Protein AF-A0A4U1CBQ4-F1 (afdb_monomer_lite)

Radius of gyration: 18.37 Å; chains: 1; bounding box: 53×55×34 Å

Structure (mmCIF, N/CA/C/O backbone):
data_AF-A0A4U1CBQ4-F1
#
_entry.id   AF-A0A4U1CBQ4-F1
#
loop_
_atom_site.group_PDB
_atom_site.id
_atom_site.type_symbol
_atom_site.label_atom_id
_atom_site.label_alt_id
_atom_site.label_comp_id
_atom_site.label_asym_id
_atom_site.label_entity_id
_atom_site.label_seq_id
_atom_site.pdbx_PDB_ins_code
_atom_site.Cartn_x
_atom_site.Cartn_y
_atom_site.Cartn_z
_atom_site.occupancy
_atom_site.B_iso_or_equiv
_atom_site.auth_seq_id
_atom_site.auth_comp_id
_atom_site.auth_asym_id
_atom_site.auth_atom_id
_atom_site.pdbx_PDB_model_num
ATOM 1 N N . MET A 1 1 ? 31.341 -16.862 -0.222 1.00 38.19 1 MET A N 1
ATOM 2 C CA . MET A 1 1 ? 31.394 -15.383 -0.213 1.00 38.19 1 MET A CA 1
ATOM 3 C C . MET A 1 1 ? 29.997 -14.863 -0.525 1.00 38.19 1 MET A C 1
ATOM 5 O O . MET A 1 1 ? 29.565 -14.988 -1.662 1.00 38.19 1 MET A O 1
ATOM 9 N N . LYS A 1 2 ? 29.247 -14.399 0.481 1.00 34.41 2 LYS A N 1
ATOM 10 C CA . LYS A 1 2 ? 27.898 -13.846 0.282 1.00 34.41 2 LYS A CA 1
ATOM 11 C C . LYS A 1 2 ? 28.065 -12.373 -0.096 1.00 34.41 2 LYS A C 1
ATOM 13 O O . LYS A 1 2 ? 28.532 -11.593 0.727 1.00 34.41 2 LYS A O 1
ATOM 18 N N . LYS A 1 3 ? 27.796 -12.021 -1.354 1.00 36.25 3 LYS A N 1
ATOM 19 C CA . LYS A 1 3 ? 27.815 -10.625 -1.807 1.00 36.25 3 LYS A CA 1
ATOM 20 C C . LYS A 1 3 ? 26.538 -9.962 -1.297 1.00 36.25 3 LYS A C 1
ATOM 22 O O . LYS A 1 3 ? 25.451 -10.368 -1.690 1.00 36.25 3 LYS A O 1
ATOM 27 N N . VAL A 1 4 ? 26.679 -9.002 -0.392 1.00 37.41 4 VAL A N 1
ATOM 28 C CA . VAL A 1 4 ? 25.572 -8.161 0.072 1.00 37.41 4 VAL A CA 1
ATOM 29 C C . VAL A 1 4 ? 25.339 -7.111 -1.013 1.00 37.41 4 VAL A C 1
ATOM 31 O O . VAL A 1 4 ? 26.203 -6.271 -1.247 1.00 37.41 4 VAL A O 1
ATOM 34 N N . PHE A 1 5 ? 24.219 -7.211 -1.727 1.00 42.62 5 PHE A N 1
ATOM 35 C CA . PHE A 1 5 ? 23.746 -6.156 -2.620 1.00 42.62 5 PHE A CA 1
ATOM 36 C C . PHE A 1 5 ? 22.857 -5.226 -1.799 1.00 42.62 5 PHE A C 1
ATOM 38 O O . PHE A 1 5 ? 21.754 -5.595 -1.411 1.00 42.62 5 PHE A O 1
ATOM 45 N N . THR A 1 6 ? 23.358 -4.033 -1.500 1.00 34.56 6 THR A N 1
ATOM 46 C CA . THR A 1 6 ? 22.566 -2.977 -0.870 1.00 34.56 6 THR A CA 1
ATOM 47 C C . THR A 1 6 ? 21.599 -2.420 -1.913 1.00 34.56 6 THR A C 1
ATOM 49 O O . THR A 1 6 ? 22.022 -1.743 -2.850 1.00 34.56 6 THR A O 1
ATOM 52 N N . ILE A 1 7 ? 20.309 -2.735 -1.784 1.00 43.34 7 ILE A N 1
ATOM 53 C CA . ILE A 1 7 ? 19.245 -2.146 -2.603 1.00 43.34 7 ILE A CA 1
ATOM 54 C C . ILE A 1 7 ? 19.042 -0.708 -2.114 1.00 43.34 7 ILE A C 1
ATOM 56 O O . ILE A 1 7 ? 18.590 -0.485 -0.994 1.00 43.34 7 ILE A O 1
ATOM 60 N N . ILE A 1 8 ? 19.404 0.276 -2.937 1.00 42.12 8 ILE A N 1
ATOM 61 C CA . ILE A 1 8 ? 19.107 1.687 -2.667 1.00 42.12 8 ILE A CA 1
ATOM 62 C C . ILE A 1 8 ? 17.670 1.941 -3.130 1.00 42.12 8 ILE A C 1
ATOM 64 O O . ILE A 1 8 ? 17.425 2.245 -4.296 1.00 42.12 8 ILE A O 1
ATOM 68 N N . ILE A 1 9 ? 16.714 1.788 -2.215 1.00 44.53 9 ILE A N 1
ATOM 69 C CA . ILE A 1 9 ? 15.348 2.288 -2.394 1.00 44.53 9 ILE A CA 1
ATOM 70 C C . ILE A 1 9 ? 15.431 3.807 -2.206 1.00 44.53 9 ILE A C 1
ATOM 72 O O . ILE A 1 9 ? 15.622 4.283 -1.089 1.00 44.53 9 ILE A O 1
ATOM 76 N N . SER A 1 10 ? 15.355 4.583 -3.293 1.00 43.34 10 SER A N 1
ATOM 77 C CA . SER A 1 10 ? 15.201 6.043 -3.190 1.00 43.34 10 SER A CA 1
ATOM 78 C C . SER A 1 10 ? 13.786 6.362 -2.716 1.00 43.34 10 SER A C 1
ATOM 80 O O . SER A 1 10 ? 12.890 6.625 -3.513 1.00 43.34 10 SER A O 1
ATOM 82 N N . LEU A 1 11 ? 13.591 6.290 -1.402 1.00 41.41 11 LEU A N 1
ATOM 83 C CA . LEU A 1 11 ? 12.386 6.729 -0.717 1.00 41.41 11 LEU A CA 1
ATOM 84 C C . LEU A 1 11 ? 12.501 8.246 -0.509 1.00 41.41 11 LEU A C 1
ATOM 86 O O . LEU A 1 11 ? 13.268 8.706 0.337 1.00 41.41 11 LEU A O 1
ATOM 90 N N . PHE A 1 12 ? 11.784 9.041 -1.306 1.00 44.88 12 PHE A N 1
ATOM 91 C CA . PHE A 1 12 ? 11.676 10.485 -1.076 1.00 44.88 12 PHE A CA 1
ATOM 92 C C . PHE A 1 12 ? 10.794 10.732 0.159 1.00 44.88 12 PHE A C 1
ATOM 94 O O . PHE A 1 12 ? 9.592 10.952 0.051 1.00 44.88 12 PHE A O 1
ATOM 101 N N . LEU A 1 13 ? 11.398 10.681 1.348 1.00 36.62 13 LEU A N 1
ATOM 102 C CA . LEU A 1 13 ? 10.782 11.146 2.590 1.00 36.62 13 LEU A CA 1
ATOM 103 C C . LEU A 1 13 ? 10.786 12.679 2.588 1.00 36.62 13 LEU A C 1
ATOM 105 O O . LEU A 1 13 ? 11.776 13.313 2.955 1.00 36.62 13 LEU A O 1
ATOM 109 N N . LEU A 1 14 ? 9.687 13.289 2.149 1.00 48.66 14 LEU A N 1
ATOM 110 C CA . LEU A 1 14 ? 9.468 14.716 2.363 1.00 48.66 14 LEU A CA 1
ATOM 111 C C . LEU A 1 14 ? 9.043 14.922 3.822 1.00 48.66 14 LEU A C 1
ATOM 113 O O . LEU A 1 14 ? 7.897 14.686 4.194 1.00 48.66 14 LEU A O 1
ATOM 117 N N . ILE A 1 15 ? 9.990 15.356 4.657 1.00 47.25 15 ILE A N 1
ATOM 118 C CA . 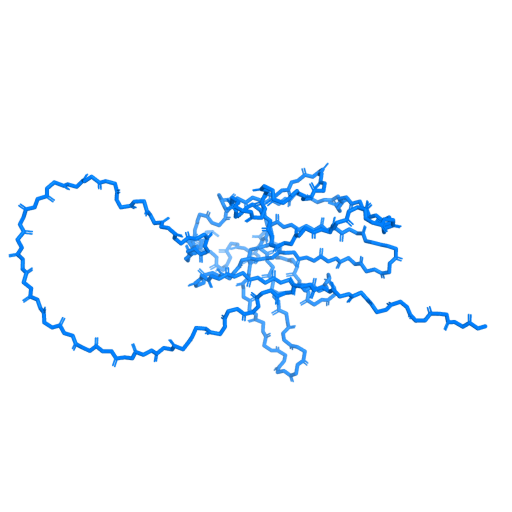ILE A 1 15 ? 9.705 15.897 5.988 1.00 47.25 15 ILE A CA 1
ATOM 119 C C . ILE A 1 15 ? 8.972 17.222 5.771 1.00 47.25 15 ILE A C 1
ATOM 121 O O . ILE A 1 15 ? 9.592 18.238 5.458 1.00 47.25 15 ILE A O 1
ATOM 125 N N . SER A 1 16 ? 7.648 17.215 5.909 1.00 41.62 16 SER A N 1
ATOM 126 C CA . SER A 1 16 ? 6.877 18.453 5.917 1.00 41.62 16 SER A CA 1
ATOM 127 C C . SER A 1 16 ? 6.962 19.064 7.315 1.00 41.62 16 SER A C 1
ATOM 129 O O . SER A 1 16 ? 6.312 18.604 8.254 1.00 41.62 16 SER A O 1
ATOM 131 N N . CYS A 1 17 ? 7.796 20.093 7.470 1.00 34.00 17 CYS A N 1
ATOM 132 C CA . CYS A 1 17 ? 7.741 20.973 8.633 1.00 34.00 17 CYS A CA 1
ATOM 133 C C . CYS A 1 17 ? 6.398 21.719 8.630 1.00 34.00 17 CYS A C 1
ATOM 135 O O . CYS A 1 17 ? 6.032 22.369 7.652 1.00 34.00 17 CYS A O 1
ATOM 137 N N . SER A 1 18 ? 5.661 21.604 9.733 1.00 36.97 18 SER A N 1
ATOM 138 C CA . SER A 1 18 ? 4.429 22.345 9.995 1.00 36.97 18 SER A CA 1
ATOM 139 C C . SER A 1 18 ? 4.773 23.742 10.517 1.00 36.97 18 SER A C 1
ATOM 141 O O . SER A 1 18 ? 4.904 23.926 11.728 1.00 36.97 18 SER A O 1
ATOM 143 N N . ASP A 1 19 ? 4.876 24.732 9.630 1.00 40.06 19 ASP A N 1
ATOM 144 C CA . ASP A 1 19 ? 4.921 26.140 10.032 1.00 40.06 19 ASP A CA 1
ATOM 145 C C . ASP A 1 19 ? 3.501 26.689 10.220 1.00 40.06 19 ASP A C 1
ATOM 147 O O . ASP A 1 19 ? 2.705 26.821 9.291 1.00 40.06 19 ASP A O 1
ATOM 151 N N . ASN A 1 20 ? 3.187 27.010 11.474 1.00 44.75 20 ASN A N 1
ATOM 152 C CA . ASN A 1 20 ? 1.942 27.635 11.891 1.00 44.75 20 ASN A CA 1
ATOM 153 C C . ASN A 1 20 ? 2.045 29.153 11.663 1.00 44.75 20 ASN A C 1
ATOM 155 O O . ASN A 1 20 ? 2.721 29.850 12.420 1.00 44.75 20 ASN A O 1
ATOM 159 N N . SER A 1 21 ? 1.374 29.675 10.636 1.00 35.84 21 SER A N 1
ATOM 160 C CA . SER A 1 21 ? 1.277 31.115 10.378 1.00 35.84 21 SER A CA 1
ATOM 161 C C . SER A 1 21 ? -0.181 31.521 10.192 1.00 35.84 21 SER A C 1
ATOM 163 O O . SER A 1 21 ? -0.840 31.171 9.216 1.00 35.84 21 SER A O 1
ATOM 165 N N . LYS A 1 22 ? -0.694 32.275 11.170 1.00 40.44 22 LYS A N 1
ATOM 166 C CA . LYS A 1 22 ? -1.959 33.006 11.074 1.00 40.44 22 LYS A CA 1
ATOM 167 C C . LYS A 1 22 ? -1.775 34.168 10.102 1.00 40.44 22 LYS A C 1
ATOM 169 O O . LYS A 1 22 ? -0.906 34.999 10.347 1.00 40.44 22 LYS A O 1
ATOM 174 N N . THR A 1 23 ? -2.637 34.326 9.097 1.00 31.61 23 THR A N 1
ATOM 175 C CA . THR A 1 23 ? -2.891 35.642 8.480 1.00 31.61 23 THR A CA 1
ATOM 176 C C . THR A 1 23 ? -4.310 35.716 7.894 1.00 31.61 23 THR A C 1
ATOM 178 O O . THR A 1 23 ? -4.666 34.979 6.986 1.00 31.61 23 THR A O 1
ATOM 181 N N . THR A 1 24 ? -5.081 36.616 8.508 1.00 35.53 24 THR A N 1
ATOM 182 C CA . THR A 1 24 ? -6.263 37.406 8.099 1.00 35.53 24 THR A CA 1
ATOM 183 C C . THR A 1 24 ? -6.947 37.217 6.737 1.00 35.53 24 THR A C 1
ATOM 185 O O . THR A 1 24 ? -6.327 37.327 5.683 1.00 35.53 24 THR A O 1
ATOM 188 N N . ASP A 1 25 ? -8.282 37.153 6.821 1.00 40.84 25 ASP A N 1
ATOM 189 C CA . ASP A 1 25 ? -9.282 37.268 5.755 1.00 40.84 25 ASP A CA 1
ATOM 190 C C . ASP A 1 25 ? -9.162 38.533 4.887 1.00 40.84 25 ASP A C 1
ATOM 192 O O . ASP A 1 25 ? -9.076 39.656 5.392 1.00 40.84 25 ASP A O 1
ATOM 196 N N . LYS A 1 26 ? -9.332 38.352 3.571 1.00 36.47 26 LYS A N 1
ATOM 197 C CA . LYS A 1 26 ? -9.985 39.322 2.679 1.00 36.47 26 LYS A CA 1
ATOM 198 C C . LYS A 1 26 ? -10.696 38.580 1.543 1.00 36.47 26 LYS A C 1
ATOM 200 O O . LYS A 1 26 ? -10.056 37.983 0.685 1.00 36.47 26 LYS A O 1
ATOM 205 N N . MET A 1 27 ? -12.028 38.645 1.549 1.00 40.75 27 MET A N 1
ATOM 206 C CA . MET A 1 27 ? -12.887 38.242 0.434 1.00 40.75 27 MET A CA 1
ATOM 207 C C . MET A 1 27 ? -12.744 39.218 -0.739 1.00 40.75 27 MET A C 1
ATOM 209 O O . MET A 1 27 ? -13.015 40.408 -0.579 1.00 40.75 27 MET A O 1
ATOM 213 N N . THR A 1 28 ? -12.447 38.689 -1.924 1.00 37.84 28 THR A N 1
ATOM 214 C CA . THR A 1 28 ? -12.854 39.251 -3.220 1.00 37.84 28 THR A CA 1
ATOM 215 C C . THR A 1 28 ? -13.166 38.107 -4.181 1.00 37.84 28 THR A C 1
ATOM 217 O O . THR A 1 28 ? -12.571 37.037 -4.119 1.00 37.84 28 THR A O 1
ATOM 220 N N . ASN A 1 29 ? -14.180 38.340 -5.000 1.00 49.53 29 ASN A N 1
ATOM 221 C CA . ASN A 1 29 ? -15.070 37.376 -5.626 1.00 49.53 29 ASN A CA 1
ATOM 222 C C . ASN A 1 29 ? -14.710 37.187 -7.105 1.00 49.53 29 ASN A C 1
ATOM 224 O O . ASN A 1 29 ? -14.996 38.106 -7.862 1.00 49.53 29 ASN A O 1
ATOM 228 N N . GLU A 1 30 ? -14.143 36.041 -7.516 1.00 43.75 30 GLU A N 1
ATOM 229 C CA . GLU A 1 30 ? -13.986 35.658 -8.935 1.00 43.75 30 GLU A CA 1
ATOM 230 C C . GLU A 1 30 ? -14.052 34.118 -9.128 1.00 43.75 30 GLU A C 1
ATOM 232 O O . GLU A 1 30 ? -13.230 33.387 -8.594 1.00 43.75 30 GLU A O 1
ATOM 237 N N . ASN A 1 31 ? -15.070 33.662 -9.879 1.00 41.31 31 ASN A N 1
ATOM 238 C CA . ASN A 1 31 ? -15.258 32.398 -10.631 1.00 41.31 31 ASN A CA 1
ATOM 239 C C . ASN A 1 31 ? -14.684 31.055 -10.078 1.00 41.31 31 ASN A C 1
ATOM 241 O O . ASN A 1 31 ? -13.465 30.890 -10.041 1.00 41.31 31 ASN A O 1
ATOM 245 N N . PRO A 1 32 ? -15.507 30.014 -9.794 1.00 50.53 32 PRO A N 1
ATOM 246 C CA . PRO A 1 32 ? -15.022 28.696 -9.374 1.00 50.53 32 PRO A CA 1
ATOM 247 C C . PRO A 1 32 ? -14.490 27.912 -10.582 1.00 50.53 32 PRO A C 1
ATOM 249 O O . PRO A 1 32 ? -15.149 27.025 -11.120 1.00 50.53 32 PRO A O 1
ATOM 252 N N . LYS A 1 33 ? -13.298 28.279 -11.049 1.00 42.47 33 LYS A N 1
ATOM 253 C CA . LYS A 1 33 ? -12.547 27.527 -12.049 1.00 42.47 33 LYS A CA 1
ATOM 254 C C . LYS A 1 33 ? -11.600 26.594 -11.306 1.00 42.47 33 LYS A C 1
ATOM 256 O O . LYS A 1 33 ? -10.564 27.043 -10.832 1.00 42.47 33 LYS A O 1
ATOM 261 N N . ASP A 1 34 ? -12.023 25.339 -11.181 1.00 46.09 34 ASP A N 1
ATOM 262 C CA . ASP A 1 34 ? -11.205 24.149 -10.943 1.00 46.09 34 ASP A CA 1
ATOM 263 C C . ASP A 1 34 ? -9.886 24.412 -10.210 1.00 46.09 34 ASP A C 1
ATOM 265 O O . ASP A 1 34 ? -8.828 24.581 -10.824 1.00 46.09 34 ASP A O 1
ATOM 269 N N . THR A 1 35 ? -9.933 24.399 -8.878 1.00 44.31 35 THR A N 1
ATOM 270 C CA . THR A 1 35 ? -8.728 24.221 -8.069 1.00 44.31 35 THR A CA 1
ATOM 271 C C . THR A 1 35 ? -8.204 22.815 -8.351 1.00 44.31 35 THR A C 1
ATOM 273 O O . THR A 1 35 ? -8.550 21.860 -7.658 1.00 44.31 35 THR A O 1
ATOM 276 N N . ILE A 1 36 ? -7.413 22.661 -9.415 1.00 52.88 36 ILE A N 1
ATOM 277 C CA . ILE A 1 36 ? -6.618 21.460 -9.647 1.00 52.88 36 ILE A CA 1
ATOM 278 C C . ILE A 1 36 ? -5.663 21.385 -8.462 1.00 52.88 36 ILE A C 1
ATOM 280 O O . ILE A 1 36 ? -4.676 22.115 -8.392 1.00 52.88 36 ILE A O 1
ATOM 284 N N . SER A 1 37 ? -6.010 20.547 -7.489 1.00 55.91 37 SER A N 1
ATOM 285 C CA . SER A 1 37 ? -5.111 20.185 -6.407 1.00 55.91 37 SER A CA 1
ATOM 286 C C . SER A 1 37 ? -3.842 19.615 -7.037 1.00 55.91 37 SER A C 1
ATOM 288 O O . SER A 1 37 ? -3.865 18.528 -7.608 1.00 55.91 37 SER A O 1
ATOM 290 N N . SER A 1 38 ? -2.740 20.361 -6.957 1.00 77.50 38 SER A N 1
ATOM 291 C CA . SER A 1 38 ? -1.399 19.904 -7.341 1.00 77.50 38 SER A CA 1
ATOM 292 C C . SER A 1 38 ? -0.829 18.877 -6.360 1.00 77.50 38 SER A C 1
ATOM 294 O O . SER A 1 38 ? 0.299 18.422 -6.536 1.00 77.50 38 SER A O 1
ATOM 296 N N . ASP A 1 39 ? -1.566 18.566 -5.294 1.00 88.56 39 ASP A N 1
ATOM 297 C CA . ASP A 1 39 ? -1.197 17.532 -4.346 1.00 88.56 39 ASP A CA 1
ATOM 298 C C . ASP A 1 39 ? -1.475 16.154 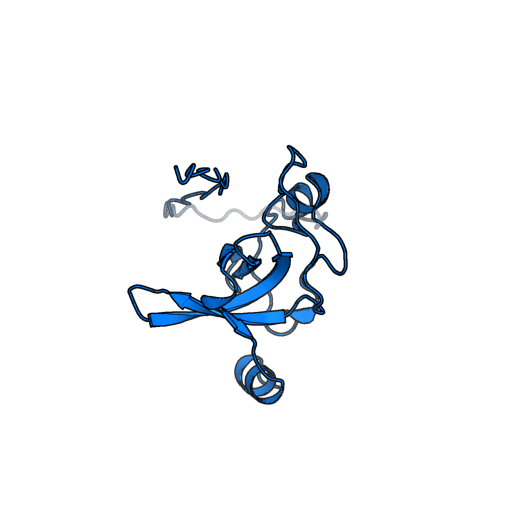-4.952 1.00 88.56 39 ASP A C 1
ATOM 300 O O . ASP A 1 39 ? -2.618 15.799 -5.246 1.00 88.56 39 ASP A O 1
ATOM 304 N N . LEU A 1 40 ? -0.401 15.392 -5.147 1.00 92.44 40 LEU A N 1
ATOM 305 C CA . LEU A 1 40 ? -0.430 14.014 -5.628 1.00 92.44 40 LEU A CA 1
ATOM 306 C C . LEU A 1 40 ? -0.960 13.049 -4.555 1.00 92.44 40 LEU A C 1
ATOM 308 O O . LEU A 1 40 ? -1.484 11.974 -4.866 1.00 92.44 40 LEU A O 1
ATOM 312 N N . TRP A 1 41 ? -0.838 13.439 -3.284 1.00 96.38 41 TRP A N 1
ATOM 313 C CA . TRP A 1 41 ? -1.093 12.593 -2.130 1.00 96.38 41 TRP A CA 1
ATOM 314 C C . TRP A 1 41 ? -2.119 13.199 -1.155 1.00 96.38 41 TRP A C 1
ATOM 316 O O . TRP A 1 41 ? -1.869 13.178 0.053 1.00 96.38 41 TRP A O 1
ATOM 326 N N . PRO A 1 42 ? -3.301 13.654 -1.626 1.00 96.38 42 PRO A N 1
ATOM 327 C CA . PRO A 1 42 ? -4.311 14.240 -0.752 1.00 96.38 42 PRO A CA 1
ATOM 328 C C . PRO A 1 42 ? -4.853 13.214 0.248 1.00 96.38 42 PRO A C 1
ATOM 330 O O . PRO A 1 42 ? -4.683 11.998 0.082 1.00 96.38 42 PRO A O 1
ATOM 333 N N . SER A 1 43 ? -5.559 13.698 1.267 1.00 97.19 43 SER A N 1
ATOM 334 C CA . SER A 1 43 ? -6.312 12.826 2.164 1.00 97.19 43 SER A CA 1
ATOM 335 C C . SER A 1 43 ? -7.354 12.001 1.405 1.00 97.19 43 SER A C 1
ATOM 337 O O . SER A 1 43 ? -7.888 12.396 0.365 1.00 97.19 43 SER A O 1
ATOM 339 N N . ILE A 1 44 ? -7.630 10.809 1.923 1.00 97.62 44 ILE A N 1
ATOM 340 C CA . ILE A 1 44 ? -8.586 9.869 1.355 1.00 97.62 44 ILE A CA 1
ATOM 341 C C . ILE A 1 44 ? -9.875 9.964 2.157 1.00 97.62 44 ILE A C 1
ATOM 343 O O . ILE A 1 44 ? -9.904 9.733 3.365 1.00 97.62 44 ILE A O 1
ATOM 347 N N . ASN A 1 45 ? -10.988 10.218 1.469 1.00 96.62 45 ASN A N 1
ATOM 348 C CA . ASN A 1 45 ? -12.295 9.986 2.066 1.00 96.62 45 ASN A CA 1
ATOM 349 C C . ASN A 1 45 ? -12.436 8.489 2.359 1.00 96.62 45 ASN A C 1
ATOM 351 O O . ASN A 1 45 ? -12.650 7.690 1.447 1.00 96.62 45 ASN A O 1
ATOM 355 N N . LEU A 1 46 ? -12.371 8.114 3.637 1.00 96.38 46 LEU A N 1
ATOM 356 C CA . LEU A 1 46 ? -12.427 6.719 4.065 1.00 96.38 46 LEU A CA 1
ATOM 357 C C . LEU A 1 46 ? -13.683 5.983 3.565 1.00 96.38 46 LEU A C 1
ATOM 359 O O . LEU A 1 46 ? -13.640 4.775 3.386 1.00 96.38 46 LEU A O 1
ATOM 363 N N . LYS A 1 47 ? -14.800 6.663 3.277 1.00 96.25 47 LYS A N 1
ATOM 364 C CA . LYS A 1 47 ? -15.999 6.013 2.704 1.00 96.25 47 LYS A CA 1
ATOM 365 C C . LYS A 1 47 ? -15.889 5.708 1.208 1.00 96.25 47 LYS A C 1
ATOM 367 O O . LYS A 1 47 ? -16.657 4.881 0.715 1.00 96.25 47 LYS A O 1
ATOM 372 N N . ALA A 1 48 ? -14.952 6.354 0.523 1.00 96.81 48 ALA A N 1
ATOM 373 C CA . ALA A 1 48 ? -14.643 6.207 -0.897 1.00 96.81 48 ALA A CA 1
ATOM 374 C C . ALA A 1 48 ? -13.233 5.619 -1.122 1.00 96.81 48 ALA A C 1
ATOM 376 O O . ALA A 1 48 ? -12.681 5.730 -2.208 1.00 96.81 48 ALA A O 1
ATOM 377 N N . TRP A 1 49 ? -12.644 4.962 -0.113 1.00 97.62 49 TRP A N 1
ATOM 378 C CA . TRP A 1 49 ? -11.289 4.389 -0.187 1.00 97.62 49 TRP A CA 1
ATOM 379 C C . TRP A 1 49 ? -11.085 3.449 -1.389 1.00 97.62 49 TRP A C 1
ATOM 381 O O . TRP A 1 49 ? -9.990 3.345 -1.928 1.00 97.62 49 TRP A O 1
ATOM 391 N N . ALA A 1 50 ? -12.143 2.759 -1.823 1.00 97.44 50 ALA A N 1
ATOM 392 C CA . ALA A 1 50 ? -12.086 1.830 -2.949 1.00 97.44 50 ALA A CA 1
ATOM 393 C C . ALA A 1 50 ? -11.867 2.533 -4.303 1.00 97.44 50 ALA A C 1
ATOM 395 O O . ALA A 1 50 ? -11.536 1.874 -5.282 1.00 97.44 50 ALA A O 1
ATOM 396 N N . GLU A 1 51 ? -12.045 3.854 -4.358 1.00 97.50 51 GLU A N 1
ATOM 397 C CA . GLU A 1 51 ? -11.792 4.693 -5.533 1.00 97.50 51 GLU A CA 1
ATOM 398 C C . GLU A 1 51 ? -10.344 5.209 -5.573 1.00 97.50 51 GLU A C 1
ATOM 400 O O . GLU A 1 51 ? -9.956 5.873 -6.532 1.00 97.50 51 GLU A O 1
ATOM 405 N N . THR A 1 52 ? -9.529 4.922 -4.547 1.00 98.06 52 THR A N 1
ATOM 406 C CA . THR A 1 52 ? -8.117 5.316 -4.530 1.00 98.06 52 THR A CA 1
ATOM 407 C C . THR A 1 52 ? -7.384 4.699 -5.728 1.00 98.06 52 THR A C 1
ATOM 409 O O . THR A 1 52 ? -7.405 3.474 -5.882 1.00 98.06 52 THR A O 1
ATOM 412 N N . PRO A 1 53 ? -6.716 5.512 -6.569 1.00 97.69 53 PRO A N 1
ATOM 413 C CA . PRO A 1 53 ? -5.985 4.998 -7.718 1.00 97.69 53 PRO A CA 1
ATOM 414 C C . PRO A 1 53 ? -4.898 3.999 -7.306 1.00 97.69 53 PRO A C 1
ATOM 416 O O . PRO A 1 53 ? -4.170 4.225 -6.341 1.00 97.69 53 PRO A O 1
ATOM 419 N N . ALA A 1 54 ? -4.803 2.895 -8.045 1.00 98.25 54 ALA A N 1
ATOM 420 C CA . ALA A 1 54 ? -3.900 1.786 -7.760 1.00 98.25 54 ALA A CA 1
ATOM 421 C C . ALA A 1 54 ? -3.472 1.081 -9.052 1.00 98.25 54 ALA A C 1
ATOM 423 O O . ALA A 1 54 ? -4.169 1.145 -10.071 1.00 98.25 54 ALA A O 1
ATOM 424 N N . ILE A 1 55 ? -2.353 0.361 -9.001 1.00 97.75 55 ILE A N 1
ATOM 425 C CA . ILE A 1 55 ? -1.903 -0.507 -10.093 1.00 97.75 55 ILE A CA 1
ATOM 426 C C . ILE A 1 55 ? -2.243 -1.969 -9.796 1.00 97.75 55 ILE A C 1
ATOM 428 O O . ILE A 1 55 ? -2.142 -2.430 -8.664 1.00 97.75 55 ILE A O 1
ATOM 432 N N . ASN A 1 56 ? -2.628 -2.717 -10.830 1.00 96.12 56 ASN A N 1
ATOM 433 C CA . ASN A 1 56 ? -2.968 -4.135 -10.728 1.00 96.12 56 ASN A CA 1
ATOM 434 C C . ASN A 1 56 ? -2.355 -4.916 -11.892 1.00 96.12 56 ASN A C 1
ATOM 436 O O . ASN A 1 56 ? -2.384 -4.451 -13.032 1.00 96.12 56 ASN A O 1
ATOM 440 N N . GLY A 1 57 ? -1.829 -6.112 -11.612 1.00 95.00 57 GLY A N 1
ATOM 441 C CA . GLY A 1 57 ? -1.410 -7.078 -12.638 1.00 95.00 57 GLY A CA 1
ATOM 442 C C . GLY A 1 57 ? -0.236 -6.650 -13.528 1.00 95.00 57 GLY A C 1
ATOM 443 O O . GLY A 1 57 ? 0.014 -7.287 -14.548 1.00 95.00 57 GLY A O 1
ATOM 444 N N . ARG A 1 58 ? 0.486 -5.582 -13.175 1.00 96.19 58 ARG A N 1
ATOM 445 C CA . ARG A 1 58 ? 1.674 -5.102 -13.893 1.00 96.19 58 ARG A CA 1
ATOM 446 C C . ARG A 1 58 ? 2.630 -4.372 -12.955 1.00 96.19 58 ARG A C 1
ATOM 448 O O . ARG A 1 58 ? 2.212 -3.898 -11.903 1.00 96.19 58 ARG A O 1
ATOM 455 N N . LEU A 1 59 ? 3.887 -4.261 -13.373 1.00 95.81 59 LEU A N 1
ATOM 456 C CA . LEU A 1 59 ? 4.898 -3.452 -12.692 1.00 95.81 59 LEU A CA 1
ATOM 457 C C . LEU A 1 59 ? 4.581 -1.960 -12.822 1.00 95.81 59 LEU A C 1
ATOM 459 O O . LEU A 1 59 ? 4.013 -1.525 -13.838 1.00 95.81 59 LEU A O 1
ATOM 463 N N . ALA A 1 60 ? 4.958 -1.184 -11.808 1.00 96.88 60 ALA A N 1
ATOM 464 C CA . ALA A 1 60 ? 4.931 0.263 -11.901 1.00 96.88 60 ALA A CA 1
ATOM 465 C C . ALA A 1 60 ? 5.919 0.767 -12.955 1.00 96.88 60 ALA A C 1
ATOM 467 O O . ALA A 1 60 ? 6.970 0.183 -13.215 1.00 96.88 60 ALA A O 1
ATOM 468 N N . THR A 1 61 ? 5.579 1.903 -13.540 1.00 96.12 61 THR A N 1
ATOM 469 C CA . THR A 1 61 ? 6.445 2.711 -14.391 1.00 96.12 61 THR A CA 1
ATOM 470 C C . THR A 1 61 ? 6.731 4.038 -13.701 1.00 96.12 61 THR A C 1
ATOM 472 O O . THR A 1 61 ? 6.014 4.459 -12.793 1.00 96.12 61 THR A O 1
ATOM 475 N N . GLU A 1 62 ? 7.743 4.760 -14.171 1.00 96.00 62 GLU A N 1
ATOM 476 C CA . GLU A 1 62 ? 8.008 6.118 -13.688 1.00 96.00 62 GLU A CA 1
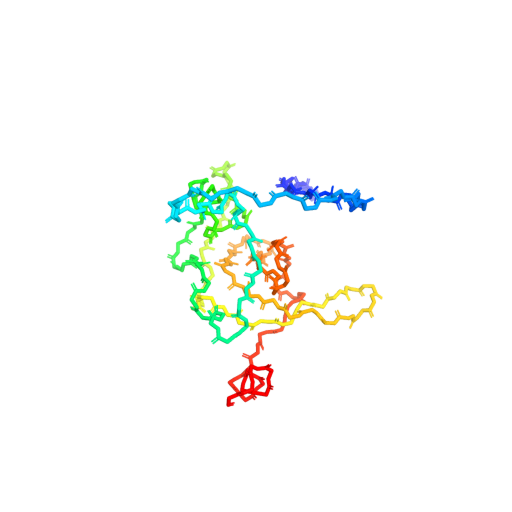ATOM 477 C C . GLU A 1 62 ? 6.794 7.053 -13.877 1.00 96.00 62 GLU A C 1
ATOM 479 O O . GLU A 1 62 ? 6.522 7.912 -13.038 1.00 96.00 62 GLU A O 1
ATOM 484 N N . THR A 1 63 ? 6.022 6.866 -14.953 1.00 96.88 63 THR A N 1
ATOM 485 C CA . THR A 1 63 ? 4.786 7.620 -15.210 1.00 96.88 63 THR A CA 1
ATOM 486 C C . THR A 1 63 ? 3.704 7.325 -14.173 1.00 96.88 63 THR A C 1
ATOM 488 O O . THR A 1 63 ? 2.985 8.239 -13.782 1.00 96.88 63 THR A O 1
ATOM 491 N N . ASP A 1 64 ? 3.603 6.088 -13.683 1.00 97.88 64 ASP A N 1
ATOM 492 C CA . ASP A 1 64 ? 2.635 5.736 -12.636 1.00 97.88 64 ASP A CA 1
ATOM 493 C C . ASP A 1 64 ? 2.931 6.463 -11.329 1.00 97.88 64 ASP A C 1
ATOM 495 O O . ASP A 1 64 ? 2.010 6.968 -10.690 1.00 97.88 64 ASP A O 1
ATOM 499 N N . VAL A 1 65 ? 4.214 6.571 -10.972 1.00 97.38 65 VAL A N 1
ATOM 500 C CA . VAL A 1 65 ? 4.651 7.330 -9.796 1.00 97.38 65 VAL A CA 1
ATOM 501 C C . VAL A 1 65 ? 4.344 8.813 -9.974 1.00 97.38 65 VAL A C 1
ATOM 503 O O . VAL A 1 65 ? 3.741 9.426 -9.100 1.00 97.38 65 VAL A O 1
ATOM 506 N N . LYS A 1 66 ? 4.668 9.383 -11.141 1.00 96.25 66 LYS A N 1
ATOM 507 C CA . LYS A 1 66 ? 4.372 10.791 -11.467 1.00 96.25 66 LYS A CA 1
ATOM 508 C C . LYS A 1 66 ? 2.875 11.121 -11.448 1.00 96.25 66 LYS A C 1
ATOM 510 O O . LYS A 1 66 ? 2.521 12.261 -11.172 1.00 96.25 66 LYS A O 1
ATOM 515 N N . ASN A 1 67 ? 2.019 10.135 -11.715 1.00 96.06 67 ASN A N 1
ATOM 516 C CA . ASN A 1 67 ? 0.562 10.273 -11.721 1.00 96.06 67 ASN A CA 1
ATOM 517 C C . ASN A 1 67 ? -0.107 9.806 -10.414 1.00 96.06 67 ASN A C 1
ATOM 519 O O . ASN A 1 67 ? -1.333 9.809 -10.331 1.00 96.06 67 ASN A O 1
ATOM 523 N N . GLY A 1 68 ? 0.665 9.387 -9.405 1.00 95.88 68 GLY A N 1
ATOM 524 C CA . GLY A 1 68 ? 0.139 9.016 -8.088 1.00 95.88 68 GLY A CA 1
ATOM 525 C C . GLY A 1 68 ? -0.570 7.659 -8.046 1.00 95.88 68 GLY A C 1
ATOM 526 O O . GLY A 1 68 ? -1.312 7.384 -7.104 1.00 95.88 68 GLY A O 1
ATOM 527 N N . LEU A 1 69 ? -0.356 6.813 -9.058 1.00 97.75 69 LEU A N 1
ATOM 528 C CA . LEU A 1 69 ? -0.879 5.443 -9.125 1.00 97.75 69 LEU A CA 1
ATOM 529 C C . LEU A 1 69 ? 0.002 4.445 -8.355 1.00 97.75 69 LEU A C 1
ATOM 531 O O . LEU A 1 69 ? -0.463 3.371 -7.980 1.00 97.75 69 LEU A O 1
ATOM 535 N N . ALA A 1 70 ? 1.276 4.789 -8.163 1.00 98.19 70 ALA A N 1
ATOM 536 C CA . ALA A 1 70 ? 2.310 3.968 -7.540 1.00 98.19 70 ALA A CA 1
ATOM 537 C C . ALA A 1 70 ? 3.215 4.846 -6.665 1.00 98.19 70 ALA A C 1
ATOM 539 O O . ALA A 1 70 ? 3.398 6.025 -6.955 1.00 98.19 70 ALA A O 1
ATOM 540 N N . VAL A 1 71 ? 3.802 4.282 -5.610 1.00 98.06 71 VAL A N 1
ATOM 541 C CA . VAL A 1 71 ? 4.696 5.020 -4.698 1.00 98.06 71 VAL A CA 1
ATOM 542 C C . VAL A 1 71 ? 6.157 4.904 -5.123 1.00 98.06 71 VAL A C 1
ATOM 544 O O . VAL A 1 71 ? 6.948 5.821 -4.909 1.00 98.06 71 VAL A O 1
ATOM 547 N N . TYR A 1 72 ? 6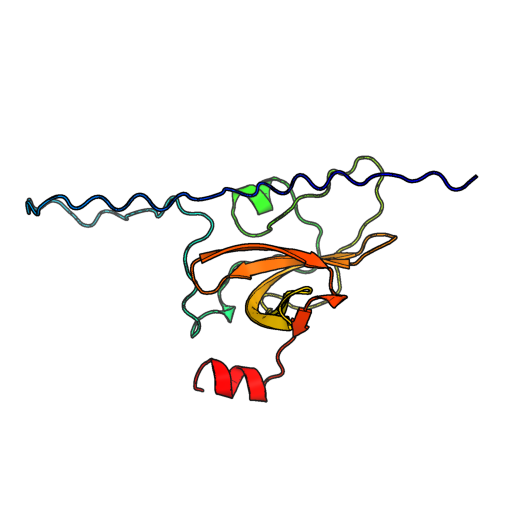.527 3.793 -5.756 1.00 96.12 72 TYR A N 1
ATOM 548 C CA . TYR A 1 72 ? 7.894 3.550 -6.194 1.00 96.12 72 TYR A CA 1
ATOM 549 C C . TYR A 1 72 ? 7.941 2.954 -7.600 1.00 96.12 72 TYR A C 1
ATOM 551 O O . TYR A 1 72 ? 6.988 2.345 -8.084 1.00 96.12 72 TYR A O 1
ATOM 559 N N . TYR A 1 73 ? 9.095 3.120 -8.239 1.00 94.94 73 TYR A N 1
ATOM 560 C CA . TYR A 1 73 ? 9.445 2.494 -9.506 1.00 94.94 73 TYR A CA 1
ATOM 561 C C . TYR A 1 73 ? 10.796 1.797 -9.342 1.00 94.94 73 TYR A C 1
ATOM 563 O O . TYR A 1 73 ? 11.789 2.435 -8.982 1.00 94.94 73 TYR A O 1
ATOM 571 N N . ILE A 1 74 ? 10.836 0.490 -9.599 1.00 90.62 74 ILE A N 1
ATOM 572 C CA . ILE A 1 74 ? 12.080 -0.278 -9.620 1.00 90.62 74 ILE A CA 1
ATOM 573 C C . ILE A 1 74 ? 12.638 -0.197 -11.040 1.00 90.62 74 ILE A C 1
ATOM 575 O O . ILE A 1 74 ? 12.065 -0.734 -11.986 1.00 90.62 74 ILE A O 1
ATOM 579 N N . ASN A 1 75 ? 13.764 0.502 -11.206 1.00 84.69 75 ASN A N 1
ATOM 580 C CA . ASN A 1 75 ? 14.429 0.572 -12.503 1.00 84.69 75 ASN A CA 1
ATOM 581 C C . ASN A 1 75 ? 14.843 -0.839 -12.949 1.00 84.69 75 ASN A C 1
ATOM 583 O O . ASN A 1 75 ? 15.287 -1.654 -12.147 1.00 84.69 75 ASN A O 1
ATOM 587 N N . ASN A 1 76 ? 14.725 -1.130 -14.240 1.00 69.25 76 ASN A N 1
ATOM 588 C CA . ASN A 1 76 ? 14.940 -2.459 -14.800 1.00 69.25 76 ASN A CA 1
ATOM 589 C C . ASN A 1 76 ? 16.436 -2.769 -15.027 1.00 69.25 76 ASN A C 1
ATOM 591 O O . ASN A 1 76 ? 16.848 -3.298 -16.056 1.00 69.25 76 ASN A O 1
ATOM 595 N N . ASN A 1 77 ? 17.282 -2.410 -14.062 1.00 77.38 77 ASN A N 1
ATOM 596 C CA . ASN A 1 77 ? 18.738 -2.561 -14.085 1.00 77.38 77 ASN A CA 1
ATOM 597 C C . ASN A 1 77 ? 19.199 -3.974 -13.666 1.00 77.38 77 ASN A C 1
ATOM 599 O O . ASN A 1 77 ? 20.258 -4.144 -13.065 1.00 77.38 77 ASN A O 1
ATOM 603 N N . GLY A 1 78 ? 18.415 -4.998 -14.023 1.00 74.31 78 GLY A N 1
ATOM 604 C CA . GLY A 1 78 ? 18.746 -6.411 -13.813 1.00 74.31 78 GLY A CA 1
ATOM 605 C C . GLY A 1 78 ? 18.178 -7.039 -12.537 1.00 74.31 78 GLY A C 1
ATOM 606 O O . GLY A 1 78 ? 18.492 -8.191 -12.244 1.00 74.31 78 GLY A O 1
ATOM 607 N N . VAL A 1 79 ? 17.335 -6.325 -11.786 1.00 77.69 79 VAL A N 1
ATOM 608 C CA . VAL A 1 79 ? 16.602 -6.895 -10.647 1.00 77.69 79 VAL A CA 1
ATOM 609 C C . VAL A 1 79 ? 15.322 -7.552 -11.160 1.00 77.69 79 VAL A C 1
ATOM 611 O O . VAL A 1 79 ? 14.409 -6.867 -11.613 1.00 77.69 79 VAL A O 1
ATOM 614 N N . ALA A 1 80 ? 15.243 -8.882 -11.093 1.00 87.62 80 ALA A N 1
ATOM 615 C CA . ALA A 1 80 ? 14.020 -9.602 -11.428 1.00 87.62 80 ALA A CA 1
ATOM 616 C C . ALA A 1 80 ? 12.939 -9.331 -10.372 1.00 87.62 80 ALA A C 1
ATOM 618 O O . ALA A 1 80 ? 13.149 -9.566 -9.180 1.00 87.62 80 ALA A O 1
ATOM 619 N N . HIS A 1 81 ? 11.789 -8.846 -10.825 1.00 93.25 81 HIS A N 1
ATOM 620 C CA . HIS A 1 81 ? 10.613 -8.603 -10.002 1.00 93.25 81 HIS A CA 1
ATOM 621 C C . HIS A 1 81 ? 9.349 -8.766 -10.852 1.00 93.25 81 HIS A C 1
ATOM 623 O O . HIS A 1 81 ? 9.404 -8.738 -12.085 1.00 93.25 81 HIS A O 1
ATOM 629 N N . LYS A 1 82 ? 8.217 -9.009 -10.197 1.00 95.38 82 LYS A N 1
ATOM 630 C CA . LYS A 1 82 ? 6.922 -9.264 -10.839 1.00 95.38 82 LYS A CA 1
ATOM 631 C C . LYS A 1 82 ? 5.798 -8.598 -10.037 1.00 95.38 82 LYS A C 1
ATOM 633 O O . LYS A 1 82 ? 5.959 -8.385 -8.833 1.00 95.38 82 LYS A O 1
ATOM 638 N N . PRO A 1 83 ? 4.655 -8.281 -10.667 1.00 96.12 83 PRO A N 1
ATOM 639 C CA . PRO A 1 83 ? 3.483 -7.845 -9.920 1.00 96.12 83 PRO A CA 1
ATOM 640 C C . PRO A 1 83 ? 3.037 -8.943 -8.951 1.00 96.12 83 PRO A C 1
ATOM 642 O O . PRO A 1 83 ? 3.059 -10.126 -9.297 1.00 96.12 83 PRO A O 1
ATOM 645 N N . TYR A 1 84 ? 2.618 -8.552 -7.750 1.00 96.56 84 TYR A N 1
ATOM 646 C CA . TYR A 1 84 ? 2.019 -9.484 -6.800 1.00 96.56 84 TYR A CA 1
ATOM 647 C C . TYR A 1 84 ? 0.535 -9.697 -7.134 1.00 96.56 84 TYR A C 1
ATOM 649 O O . TYR A 1 84 ? -0.198 -8.739 -7.389 1.00 96.56 84 TYR A O 1
ATOM 657 N N . GLU A 1 85 ? 0.078 -10.949 -7.145 1.00 95.44 85 GLU A N 1
ATOM 658 C CA . GLU A 1 85 ? -1.285 -11.302 -7.561 1.00 95.44 85 GLU A CA 1
ATOM 659 C C . GLU A 1 85 ? -2.316 -11.000 -6.461 1.00 95.44 85 GLU A C 1
ATOM 661 O O . GLU A 1 85 ? -2.660 -11.839 -5.628 1.00 95.44 85 GLU A O 1
ATOM 666 N N . ILE A 1 86 ? -2.828 -9.770 -6.458 1.00 95.75 86 ILE A N 1
ATOM 667 C CA . ILE A 1 86 ? -3.913 -9.316 -5.585 1.00 95.75 86 ILE A CA 1
ATOM 668 C C . ILE A 1 86 ? -4.683 -8.170 -6.253 1.00 95.75 86 ILE A C 1
ATOM 670 O O . ILE A 1 86 ? -4.125 -7.445 -7.068 1.00 95.75 86 ILE A O 1
ATOM 674 N N . GLN A 1 87 ? -5.958 -8.000 -5.896 1.00 97.56 87 GLN A N 1
ATOM 675 C CA . GLN A 1 87 ? -6.751 -6.846 -6.325 1.00 97.56 87 GLN A CA 1
ATOM 676 C C . GLN A 1 87 ? -6.575 -5.662 -5.368 1.00 97.56 87 GLN A C 1
ATOM 678 O O . GLN A 1 87 ? -6.761 -5.810 -4.155 1.00 97.56 87 GLN A O 1
ATOM 683 N N . LEU A 1 88 ? -6.253 -4.504 -5.940 1.00 98.31 88 LEU A N 1
ATOM 684 C CA . LEU A 1 88 ? -6.025 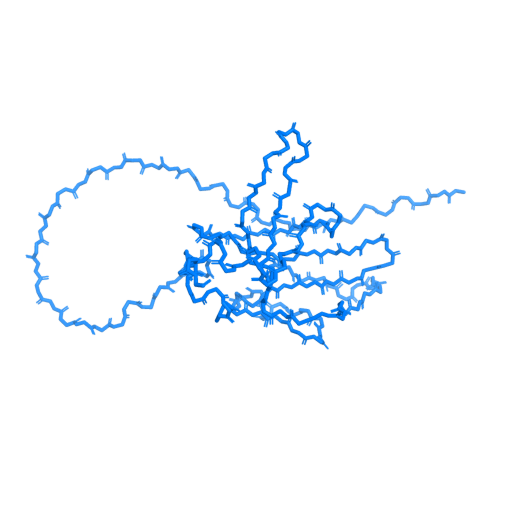-3.214 -5.291 1.00 98.31 88 LEU A CA 1
ATOM 685 C C . LEU A 1 88 ? -6.984 -2.141 -5.858 1.00 98.31 88 LEU A C 1
ATOM 687 O O . LEU A 1 88 ? -7.406 -2.265 -7.011 1.00 98.31 88 LEU A O 1
ATOM 691 N N . PRO A 1 89 ? -7.311 -1.075 -5.101 1.00 98.56 89 PRO A N 1
ATOM 692 C CA . PRO A 1 89 ? -6.813 -0.764 -3.760 1.00 98.56 89 PRO A CA 1
ATOM 693 C C . PRO A 1 89 ? -7.324 -1.735 -2.687 1.00 98.56 89 PRO A C 1
ATOM 695 O O . PRO A 1 89 ? -8.342 -2.406 -2.871 1.00 98.56 89 PRO A O 1
ATOM 698 N N . LYS A 1 90 ? -6.636 -1.813 -1.540 1.00 98.56 90 LYS A N 1
ATOM 699 C CA . LYS A 1 90 ? -7.077 -2.640 -0.402 1.00 98.56 90 LYS A CA 1
ATOM 700 C C . LYS A 1 90 ? -6.752 -1.993 0.941 1.00 98.56 90 LYS A C 1
ATOM 702 O O . LYS A 1 90 ? -5.632 -1.543 1.147 1.00 98.56 90 LYS A O 1
ATOM 707 N N . LEU A 1 91 ? -7.710 -1.978 1.870 1.00 98.56 91 LEU A N 1
ATOM 708 C CA . LEU A 1 91 ? -7.452 -1.511 3.235 1.00 98.56 91 LEU A CA 1
ATOM 709 C C . LEU A 1 91 ? -6.549 -2.492 3.991 1.00 98.56 91 LEU A C 1
ATOM 711 O O . LEU A 1 91 ? -6.779 -3.708 3.975 1.00 98.56 91 LEU A O 1
ATOM 715 N N . ALA A 1 92 ? -5.562 -1.946 4.693 1.00 98.62 92 ALA A N 1
ATOM 716 C CA . ALA A 1 92 ? -4.681 -2.682 5.590 1.00 98.62 92 ALA A CA 1
ATOM 717 C C . ALA A 1 92 ? -4.382 -1.863 6.855 1.00 98.62 92 ALA A C 1
ATOM 719 O O . ALA A 1 92 ? -4.535 -0.643 6.863 1.00 98.62 92 ALA A O 1
ATOM 720 N N . TYR A 1 93 ? -3.944 -2.545 7.909 1.00 98.38 93 TYR A N 1
ATOM 721 C CA . TYR A 1 93 ? -3.227 -1.919 9.013 1.00 98.38 93 TYR A CA 1
ATOM 722 C C . TYR A 1 93 ? -1.728 -2.055 8.775 1.00 98.38 93 TYR A C 1
ATOM 724 O O . TYR A 1 93 ? -1.254 -3.172 8.581 1.00 98.38 93 TYR A O 1
ATOM 732 N N . LEU A 1 94 ? -1.004 -0.941 8.791 1.00 98.06 94 LEU A N 1
ATOM 733 C CA . LEU A 1 94 ? 0.452 -0.897 8.867 1.00 98.06 94 LEU A CA 1
ATOM 734 C C . LEU A 1 94 ? 0.861 -0.923 10.337 1.00 98.06 94 LEU A C 1
ATOM 736 O O . LEU A 1 94 ? 0.405 -0.086 11.111 1.00 98.06 94 LEU A O 1
ATOM 740 N N . THR A 1 95 ? 1.697 -1.880 10.726 1.00 96.31 95 THR A N 1
ATOM 741 C CA . THR A 1 95 ? 2.190 -1.992 12.102 1.00 96.31 95 THR A CA 1
ATOM 742 C C . THR A 1 95 ? 3.555 -1.336 12.215 1.00 96.31 95 THR A C 1
ATOM 744 O O . THR A 1 95 ? 4.524 -1.811 11.630 1.00 96.31 95 THR A O 1
ATOM 747 N N . ASP A 1 96 ? 3.653 -0.293 13.031 1.00 89.50 96 ASP A N 1
ATOM 748 C CA . ASP A 1 96 ? 4.939 0.283 13.408 1.00 89.50 96 ASP A CA 1
ATOM 749 C C . ASP A 1 96 ? 5.723 -0.715 14.281 1.00 89.50 96 ASP A C 1
ATOM 751 O O . ASP A 1 96 ? 5.221 -1.223 15.294 1.00 89.50 96 ASP A O 1
ATOM 755 N N . PHE A 1 97 ? 6.953 -1.042 13.877 1.00 82.12 97 PHE A N 1
ATOM 756 C CA . PHE A 1 97 ? 7.719 -2.101 14.532 1.00 82.12 97 PHE A CA 1
ATOM 757 C C . PHE A 1 97 ? 8.103 -1.750 15.974 1.00 82.12 97 PHE A C 1
ATOM 759 O O . PHE A 1 97 ? 8.092 -2.639 16.832 1.00 82.12 97 PHE A O 1
ATOM 766 N N . ASP A 1 98 ? 8.397 -0.483 16.256 1.00 86.25 98 ASP A N 1
ATOM 767 C CA . ASP A 1 98 ? 8.910 -0.041 17.553 1.00 86.25 98 ASP A CA 1
ATOM 768 C C . ASP A 1 98 ? 7.781 0.151 18.569 1.00 86.25 98 ASP A C 1
ATOM 770 O O . ASP A 1 98 ? 7.857 -0.294 19.715 1.00 86.25 98 ASP A O 1
ATOM 774 N N . THR A 1 99 ? 6.696 0.786 18.139 1.00 91.19 99 THR A N 1
ATOM 775 C CA . THR A 1 99 ? 5.575 1.199 18.988 1.00 91.19 99 THR A CA 1
ATOM 776 C C . THR A 1 99 ? 4.414 0.213 18.983 1.00 91.19 99 THR A C 1
ATOM 778 O O . THR A 1 99 ? 3.542 0.310 19.848 1.00 91.19 99 THR A O 1
ATOM 781 N N . LYS A 1 100 ? 4.379 -0.720 18.021 1.00 91.06 100 LYS A N 1
ATOM 782 C CA . LYS A 1 100 ? 3.263 -1.653 17.771 1.00 91.06 100 LYS A CA 1
ATOM 783 C C . LYS A 1 100 ? 1.931 -0.964 17.476 1.00 91.06 100 LYS A C 1
ATOM 785 O O . LYS A 1 100 ? 0.880 -1.597 17.564 1.00 91.06 100 LYS A O 1
ATOM 790 N N . LYS A 1 101 ? 1.955 0.327 17.144 1.00 93.81 101 LYS A N 1
ATOM 791 C CA . LYS A 1 101 ? 0.759 1.055 16.729 1.00 93.81 101 LYS A CA 1
ATOM 792 C C . LYS A 1 101 ? 0.374 0.626 15.321 1.00 93.81 101 LYS A C 1
ATOM 794 O O . LYS A 1 101 ? 1.233 0.484 14.456 1.00 93.81 101 LYS A O 1
ATOM 799 N N . GLU A 1 102 ? -0.923 0.435 15.122 1.00 96.00 102 GLU A N 1
ATOM 800 C CA . GLU A 1 102 ? -1.500 0.160 13.813 1.00 96.00 102 GLU A CA 1
ATOM 801 C C . GLU A 1 102 ? -2.015 1.464 13.199 1.00 96.00 102 GLU A C 1
ATOM 803 O O . GLU A 1 102 ? -2.786 2.198 13.822 1.00 96.00 102 GLU A O 1
ATOM 808 N N . GLU A 1 103 ? -1.609 1.735 11.965 1.00 96.81 103 GLU A N 1
ATOM 809 C CA . GLU A 1 103 ? -2.129 2.822 11.146 1.00 96.81 103 GLU A CA 1
ATOM 810 C C . GLU A 1 103 ? -3.007 2.255 10.029 1.00 96.81 103 GLU A C 1
ATOM 812 O O . GLU A 1 103 ? -2.621 1.314 9.335 1.00 96.81 103 GLU A O 1
ATOM 817 N N . LEU A 1 104 ? -4.202 2.819 9.843 1.00 98.25 104 LEU A N 1
ATOM 818 C CA . LEU A 1 104 ? -5.063 2.450 8.724 1.00 98.25 104 LEU A CA 1
ATOM 819 C C . LEU A 1 104 ? -4.527 3.071 7.430 1.00 98.25 104 LEU A C 1
ATOM 821 O O . LEU A 1 104 ? -4.386 4.288 7.334 1.00 98.25 104 LEU A O 1
ATOM 825 N N . ILE A 1 105 ? -4.296 2.235 6.423 1.00 98.62 105 ILE A N 1
ATOM 826 C CA . ILE A 1 105 ? -3.754 2.635 5.122 1.00 98.62 105 ILE A CA 1
ATOM 827 C C . ILE A 1 105 ? -4.562 2.028 3.972 1.00 98.62 105 ILE A C 1
ATOM 829 O O . ILE A 1 105 ? -5.280 1.035 4.135 1.00 98.62 105 ILE A O 1
ATOM 833 N N . VAL A 1 106 ? -4.402 2.601 2.780 1.00 98.75 106 VAL A N 1
ATOM 834 C CA . VAL A 1 106 ? -4.870 2.024 1.515 1.00 98.75 106 VAL A CA 1
ATOM 835 C C . VAL A 1 106 ? -3.662 1.545 0.720 1.00 98.75 106 VAL A C 1
ATOM 837 O O . VAL A 1 106 ? -2.836 2.342 0.290 1.00 98.75 106 VAL A O 1
ATOM 840 N N . VAL A 1 107 ? -3.552 0.238 0.510 1.00 98.81 107 VAL A N 1
ATOM 841 C CA . VAL A 1 107 ? -2.516 -0.361 -0.337 1.00 98.81 107 VAL A CA 1
ATOM 842 C C . VAL A 1 107 ? -2.879 -0.149 -1.804 1.00 98.81 107 VAL A C 1
ATOM 844 O O . VAL A 1 107 ? -3.995 -0.488 -2.202 1.00 98.81 107 VAL A O 1
ATOM 847 N N . ILE A 1 108 ? -1.945 0.393 -2.592 1.00 98.75 108 ILE A N 1
ATOM 848 C CA . ILE A 1 108 ? -2.158 0.784 -4.001 1.00 98.75 108 ILE A CA 1
ATOM 849 C C . ILE A 1 108 ? -1.179 0.131 -4.986 1.00 98.75 108 ILE A C 1
ATOM 851 O O . ILE A 1 108 ? -1.402 0.158 -6.194 1.00 98.75 108 ILE A O 1
ATOM 855 N N . GLN A 1 109 ? -0.104 -0.469 -4.480 1.00 98.56 109 GLN A N 1
ATOM 856 C CA . GLN A 1 109 ? 0.926 -1.137 -5.271 1.00 98.56 109 GLN A CA 1
ATOM 857 C C . GLN A 1 109 ? 1.514 -2.287 -4.457 1.00 98.56 109 GLN A C 1
ATOM 859 O O . GLN A 1 109 ? 1.776 -2.110 -3.270 1.00 98.56 109 GLN A O 1
ATOM 864 N N . ILE A 1 110 ? 1.765 -3.439 -5.086 1.00 98.31 110 ILE A N 1
ATOM 865 C CA . ILE A 1 110 ? 2.575 -4.512 -4.495 1.00 98.31 110 ILE A CA 1
ATOM 866 C C . ILE A 1 110 ? 3.407 -5.192 -5.585 1.00 98.31 110 ILE A C 1
ATOM 868 O O . ILE A 1 110 ? 2.867 -5.637 -6.601 1.00 98.31 110 ILE A O 1
ATOM 872 N N . GLU A 1 111 ? 4.712 -5.312 -5.356 1.00 96.81 111 GLU A N 1
ATOM 873 C CA . GLU A 1 111 ? 5.639 -6.005 -6.253 1.00 96.81 111 GLU A CA 1
ATOM 874 C C . GLU A 1 111 ? 6.502 -7.004 -5.478 1.00 96.81 111 GLU A C 1
ATOM 876 O O . GLU A 1 111 ? 6.983 -6.726 -4.380 1.00 96.81 111 GLU A O 1
ATOM 881 N N . GLU A 1 112 ? 6.697 -8.184 -6.061 1.00 95.88 112 GLU A N 1
ATOM 882 C CA . GLU A 1 112 ? 7.516 -9.258 -5.508 1.00 95.88 112 GLU A CA 1
ATOM 883 C C . GLU A 1 112 ? 8.878 -9.267 -6.197 1.00 95.88 112 GLU A C 1
ATOM 885 O O . GLU A 1 112 ? 8.978 -9.387 -7.421 1.00 95.88 112 GLU A O 1
ATOM 890 N N . THR A 1 113 ? 9.929 -9.163 -5.395 1.00 92.06 113 THR A N 1
ATOM 891 C CA . THR A 1 113 ? 11.320 -9.358 -5.806 1.00 92.06 113 THR A CA 1
ATOM 892 C C . THR A 1 113 ? 11.794 -10.753 -5.388 1.00 92.06 113 THR A C 1
ATOM 894 O O . THR A 1 113 ? 11.069 -11.515 -4.753 1.00 92.06 113 THR A O 1
ATOM 897 N N . ALA A 1 114 ? 13.040 -11.102 -5.712 1.00 90.44 114 ALA A N 1
ATOM 898 C CA . ALA A 1 114 ? 13.621 -12.372 -5.277 1.00 90.44 114 ALA A CA 1
ATOM 899 C C . ALA A 1 114 ? 13.795 -12.494 -3.748 1.00 90.44 114 ALA A C 1
ATOM 901 O O . ALA A 1 114 ? 13.904 -13.615 -3.251 1.00 90.44 114 ALA A O 1
ATOM 902 N N . SER A 1 115 ? 13.882 -11.377 -3.018 1.00 88.81 115 SER A N 1
ATOM 903 C CA . SER A 1 115 ? 14.101 -11.375 -1.565 1.00 88.81 115 SER A CA 1
ATOM 904 C C . SER A 1 115 ? 12.854 -11.004 -0.774 1.00 88.81 115 SER A C 1
ATOM 906 O O . SER A 1 115 ? 12.598 -11.605 0.264 1.00 88.81 115 SER A O 1
ATOM 908 N N . ASP A 1 116 ? 12.081 -10.041 -1.272 1.00 93.19 116 ASP A N 1
ATOM 909 C CA . ASP A 1 116 ? 11.039 -9.370 -0.502 1.00 93.19 116 ASP A CA 1
ATOM 910 C C . ASP A 1 116 ? 9.820 -9.026 -1.359 1.00 93.19 116 ASP A C 1
ATOM 912 O O . ASP A 1 116 ? 9.914 -8.885 -2.583 1.00 93.19 116 ASP A O 1
ATOM 916 N N . ILE A 1 117 ? 8.683 -8.824 -0.691 1.00 96.56 117 ILE A N 1
ATOM 917 C CA . ILE A 1 117 ? 7.466 -8.274 -1.291 1.00 96.56 117 ILE A CA 1
ATOM 918 C C . ILE A 1 117 ? 7.288 -6.859 -0.754 1.00 96.56 117 ILE A C 1
ATOM 920 O O . ILE A 1 117 ? 7.057 -6.670 0.444 1.00 96.56 117 ILE A O 1
ATOM 924 N N . VAL A 1 118 ? 7.413 -5.882 -1.647 1.00 97.00 118 VAL A N 1
ATOM 925 C CA . VAL A 1 118 ? 7.329 -4.457 -1.325 1.00 97.00 118 VAL A CA 1
ATOM 926 C C . VAL A 1 118 ? 5.912 -3.975 -1.604 1.00 97.00 118 VAL A C 1
ATOM 928 O O . VAL A 1 118 ? 5.295 -4.350 -2.600 1.00 97.00 118 VAL A O 1
ATOM 931 N N . VAL A 1 119 ? 5.390 -3.156 -0.701 1.00 98.50 119 VAL A N 1
ATOM 932 C CA . VAL A 1 119 ? 4.023 -2.643 -0.704 1.00 98.50 119 VAL A CA 1
ATOM 933 C C . VAL A 1 119 ? 4.084 -1.123 -0.744 1.00 98.50 119 VAL A C 1
ATOM 935 O O . VAL A 1 119 ? 4.675 -0.517 0.139 1.00 98.50 119 VAL A O 1
ATOM 938 N N . GLY A 1 120 ? 3.459 -0.502 -1.741 1.00 98.56 120 GLY A N 1
ATOM 939 C CA . GLY A 1 120 ? 3.202 0.935 -1.789 1.00 98.56 120 GLY A CA 1
ATOM 940 C C . GLY A 1 120 ? 1.800 1.248 -1.269 1.00 98.56 120 GLY A C 1
ATOM 941 O O . GLY A 1 120 ? 0.820 0.600 -1.658 1.00 98.56 120 GLY A O 1
ATOM 942 N N . TYR A 1 121 ? 1.689 2.244 -0.395 1.00 98.75 121 TYR A N 1
ATOM 943 C CA . TYR A 1 121 ? 0.437 2.591 0.270 1.00 98.75 121 TYR A CA 1
ATOM 944 C C . TYR A 1 121 ? 0.198 4.099 0.367 1.00 98.75 121 TYR A C 1
ATOM 946 O O . TYR A 1 121 ? 1.090 4.925 0.176 1.00 98.75 121 TYR A O 1
ATOM 954 N N . ARG A 1 122 ? -1.045 4.439 0.702 1.00 98.50 122 ARG A N 1
ATOM 955 C CA . ARG A 1 122 ? -1.538 5.779 1.014 1.00 98.50 122 ARG A CA 1
ATOM 956 C C . ARG A 1 122 ? -2.040 5.840 2.448 1.00 98.50 122 ARG A C 1
ATOM 958 O O . ARG A 1 122 ? -2.758 4.938 2.884 1.00 98.50 122 ARG A O 1
ATOM 965 N N . ASN A 1 123 ? -1.719 6.922 3.145 1.00 97.94 123 ASN A N 1
ATOM 966 C CA . ASN A 1 123 ? -2.289 7.228 4.455 1.00 97.94 123 ASN A CA 1
ATOM 967 C C . ASN A 1 123 ? -3.676 7.865 4.277 1.00 97.94 123 ASN A C 1
ATOM 969 O O . ASN A 1 123 ? -3.911 8.600 3.314 1.00 97.94 123 ASN A O 1
ATOM 973 N N . ILE A 1 124 ? -4.599 7.606 5.207 1.00 97.88 124 ILE A N 1
ATOM 974 C CA . ILE A 1 124 ? -5.961 8.168 5.142 1.00 97.88 124 ILE A CA 1
ATOM 975 C C . ILE A 1 124 ? -5.941 9.695 5.254 1.00 97.88 124 ILE A C 1
ATOM 977 O O . ILE A 1 124 ? -6.639 10.373 4.506 1.00 97.88 124 ILE A O 1
ATOM 981 N N . GLU A 1 125 ? -5.084 10.244 6.111 1.00 96.50 125 GLU A N 1
ATOM 982 C CA . GLU A 1 125 ? -4.967 11.693 6.324 1.00 96.50 125 GLU A CA 1
ATOM 983 C C . GLU A 1 125 ? -4.143 12.415 5.238 1.00 96.50 125 GLU A C 1
ATOM 985 O O . GLU A 1 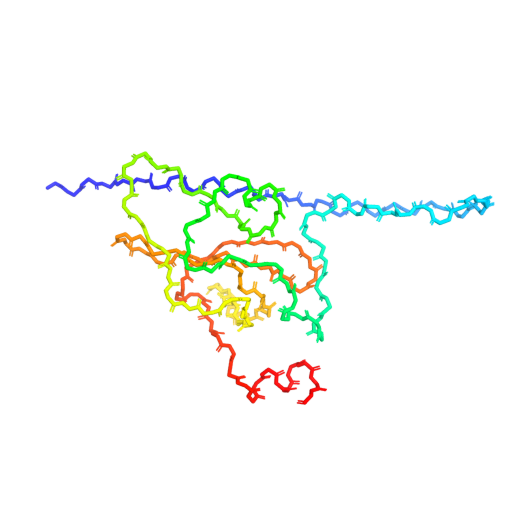125 ? -3.993 13.633 5.282 1.00 96.50 125 GLU A O 1
ATOM 990 N N . GLY A 1 126 ? -3.654 11.687 4.229 1.00 96.69 126 GLY A N 1
ATOM 991 C CA . GLY A 1 126 ? -2.800 12.211 3.162 1.00 96.69 126 GLY A CA 1
ATOM 992 C C . GLY A 1 126 ? -1.341 11.793 3.324 1.00 96.69 126 GLY A C 1
ATOM 993 O O . GLY A 1 126 ? -0.889 11.436 4.409 1.00 96.69 126 GLY A O 1
ATOM 994 N N . GLY A 1 127 ? -0.606 11.803 2.216 1.00 97.38 127 GLY A N 1
ATOM 995 C CA . GLY A 1 127 ? 0.723 11.207 2.117 1.00 97.38 127 GLY A CA 1
ATOM 996 C C . GLY A 1 127 ? 0.719 9.785 1.547 1.00 97.38 127 GLY A C 1
ATOM 997 O O . GLY A 1 127 ? -0.301 9.252 1.089 1.00 97.38 127 GLY A O 1
ATOM 998 N N . ASN A 1 128 ? 1.912 9.201 1.507 1.00 98.25 128 ASN A N 1
ATOM 999 C CA . ASN A 1 128 ? 2.190 7.882 0.955 1.00 98.25 128 ASN A CA 1
ATOM 1000 C C . ASN A 1 128 ? 3.434 7.276 1.619 1.00 98.25 128 ASN A C 1
ATOM 1002 O O . ASN A 1 128 ? 4.215 7.984 2.257 1.00 98.25 128 ASN A O 1
ATOM 1006 N N . GLY A 1 129 ? 3.644 5.980 1.413 1.00 97.75 129 GLY A N 1
ATOM 1007 C CA . GLY A 1 129 ? 4.869 5.310 1.826 1.00 97.75 129 GLY A CA 1
ATOM 1008 C C . GLY A 1 129 ? 5.026 3.930 1.205 1.00 97.75 129 GLY A C 1
ATOM 1009 O O . GLY A 1 129 ? 4.183 3.474 0.425 1.00 97.75 129 GLY A O 1
ATOM 1010 N N . ALA A 1 130 ? 6.131 3.274 1.552 1.00 97.44 130 ALA A N 1
ATOM 1011 C CA . ALA A 1 130 ? 6.402 1.900 1.169 1.00 97.44 130 ALA A CA 1
ATOM 1012 C C . ALA A 1 130 ? 6.874 1.084 2.375 1.00 97.44 130 ALA A C 1
ATOM 1014 O O . ALA A 1 130 ? 7.599 1.597 3.225 1.00 97.44 130 ALA A O 1
ATOM 1015 N N . CYS A 1 131 ? 6.463 -0.176 2.433 1.00 97.06 131 CYS A N 1
ATOM 1016 C CA . CYS A 1 131 ? 6.808 -1.117 3.494 1.00 97.06 131 CYS A CA 1
ATOM 1017 C C . CYS A 1 131 ? 6.965 -2.537 2.932 1.00 97.06 131 CYS A C 1
ATOM 1019 O O . CYS A 1 131 ? 6.751 -2.786 1.741 1.00 97.06 131 CYS A O 1
ATOM 1021 N N . LEU A 1 132 ? 7.352 -3.475 3.786 1.00 96.56 132 LEU A N 1
ATOM 1022 C CA . LEU A 1 132 ? 7.357 -4.898 3.484 1.00 96.56 132 LEU A CA 1
ATOM 1023 C C . LEU A 1 132 ? 5.982 -5.512 3.765 1.00 96.56 132 LEU A C 1
ATOM 1025 O O . LEU A 1 132 ? 5.262 -5.107 4.677 1.00 96.56 132 LEU A O 1
ATOM 1029 N N . LEU A 1 133 ? 5.619 -6.555 3.014 1.00 96.94 133 LEU A N 1
ATOM 1030 C CA . LEU A 1 133 ? 4.329 -7.236 3.180 1.00 96.94 133 LEU A CA 1
ATOM 1031 C C . LEU A 1 133 ? 4.093 -7.762 4.609 1.00 96.94 133 LEU A C 1
ATOM 1033 O O . LEU A 1 133 ? 2.953 -7.815 5.060 1.00 96.94 133 LEU A O 1
ATOM 1037 N N . ASN A 1 134 ? 5.152 -8.143 5.328 1.00 94.69 134 ASN A N 1
ATOM 1038 C CA . ASN A 1 134 ? 5.059 -8.641 6.704 1.00 94.69 134 ASN A CA 1
ATOM 1039 C C . ASN A 1 134 ? 4.775 -7.543 7.749 1.00 94.69 134 ASN A C 1
ATOM 1041 O O . ASN A 1 134 ? 4.488 -7.877 8.897 1.00 94.69 134 ASN A O 1
ATOM 1045 N N . GLU A 1 135 ? 4.830 -6.267 7.365 1.00 96.12 135 GLU A N 1
ATOM 1046 C CA . GLU A 1 135 ? 4.498 -5.123 8.221 1.00 96.12 135 GLU A CA 1
ATOM 1047 C C . GLU A 1 135 ? 3.013 -4.750 8.133 1.00 96.12 135 GLU A C 1
ATOM 1049 O O . GLU A 1 135 ? 2.535 -3.926 8.915 1.00 96.12 135 GLU A O 1
ATOM 1054 N N . ILE A 1 136 ? 2.266 -5.355 7.201 1.00 97.56 136 ILE A N 1
ATOM 1055 C CA . ILE A 1 136 ? 0.857 -5.035 6.983 1.00 97.56 136 ILE A CA 1
ATOM 1056 C C . ILE A 1 136 ? -0.081 -6.207 7.261 1.00 97.56 136 ILE A C 1
ATOM 1058 O O . ILE A 1 136 ? 0.227 -7.379 7.052 1.00 97.56 136 ILE A O 1
ATOM 1062 N N . LYS A 1 137 ? -1.299 -5.863 7.672 1.00 97.88 137 LYS A N 1
ATOM 1063 C CA . LYS A 1 137 ? -2.413 -6.790 7.859 1.00 97.88 137 LYS A CA 1
ATOM 1064 C C . LYS A 1 137 ? -3.610 -6.322 7.044 1.00 97.88 137 LYS A C 1
ATOM 1066 O O . LYS A 1 137 ? -4.249 -5.334 7.395 1.00 97.88 137 LYS A O 1
ATOM 1071 N N . PHE A 1 138 ? -3.943 -7.038 5.970 1.00 98.31 138 PHE A N 1
ATOM 1072 C CA . PHE A 1 138 ? -5.138 -6.730 5.178 1.00 98.31 138 PHE A CA 1
ATOM 1073 C C . PHE A 1 138 ? -6.415 -6.885 6.002 1.00 98.31 138 PHE A C 1
ATOM 1075 O O . PHE A 1 138 ? -6.569 -7.842 6.762 1.00 98.31 138 PHE A O 1
ATOM 1082 N N . LEU A 1 139 ? -7.352 -5.957 5.812 1.00 97.94 139 LEU A N 1
ATOM 1083 C CA . LEU A 1 139 ? -8.636 -6.008 6.494 1.00 97.94 139 LEU A CA 1
ATOM 1084 C C . LEU A 1 139 ? -9.591 -6.969 5.780 1.00 97.94 139 LEU A C 1
ATOM 1086 O O . LEU A 1 139 ? -9.719 -6.978 4.553 1.00 97.94 139 LEU A O 1
ATOM 1090 N N . GLU A 1 140 ? -10.314 -7.742 6.583 1.00 96.31 140 GLU A N 1
ATOM 1091 C CA . GLU A 1 140 ? -11.441 -8.556 6.136 1.00 96.31 140 GLU A CA 1
ATOM 1092 C C . GLU A 1 140 ? -12.711 -7.710 6.001 1.00 96.31 140 GLU A C 1
ATOM 1094 O O . GLU A 1 140 ? -12.830 -6.624 6.577 1.00 96.31 140 GLU A O 1
ATOM 1099 N N . LYS A 1 141 ? -13.693 -8.224 5.257 1.00 94.44 141 LYS A N 1
ATOM 1100 C CA . LYS A 1 141 ? -14.934 -7.513 4.921 1.00 94.44 141 LYS A CA 1
ATOM 1101 C C . LYS A 1 141 ? -15.667 -6.995 6.162 1.00 94.44 141 LYS A C 1
ATOM 1103 O O . LYS A 1 141 ? -16.165 -5.873 6.162 1.00 94.44 141 LYS A O 1
ATOM 1108 N N . GLU A 1 142 ? -15.722 -7.792 7.220 1.00 95.12 142 GLU A N 1
ATOM 1109 C CA . GLU A 1 142 ? -16.364 -7.482 8.498 1.00 95.12 142 GLU A CA 1
ATOM 1110 C C . GLU A 1 142 ? -15.640 -6.351 9.233 1.00 95.12 142 GLU A C 1
ATOM 1112 O O . GLU A 1 142 ? -16.279 -5.495 9.846 1.00 95.12 142 GLU A O 1
ATOM 1117 N N . THR A 1 143 ? -14.311 -6.319 9.158 1.00 95.50 143 THR A N 1
ATOM 1118 C CA . THR A 1 143 ? -13.496 -5.253 9.751 1.00 95.50 143 THR A CA 1
ATOM 1119 C C . THR A 1 143 ? -13.633 -3.963 8.952 1.00 95.50 143 THR A C 1
ATOM 1121 O O . THR A 1 143 ? -13.845 -2.910 9.545 1.00 95.50 143 THR A O 1
ATOM 1124 N N . ILE A 1 144 ? -13.625 -4.039 7.616 1.00 95.94 144 ILE A N 1
ATOM 1125 C CA . ILE A 1 144 ? -13.867 -2.881 6.740 1.00 95.94 144 ILE A CA 1
ATOM 1126 C C . ILE A 1 144 ? -15.214 -2.232 7.071 1.00 95.94 144 ILE A C 1
ATOM 1128 O O . ILE A 1 144 ? -15.285 -1.020 7.245 1.00 95.94 144 ILE A O 1
ATOM 1132 N N . LYS A 1 145 ? -16.272 -3.034 7.220 1.00 94.62 145 LYS A N 1
ATOM 1133 C CA . LYS A 1 145 ? -17.605 -2.570 7.629 1.00 94.62 145 LYS A CA 1
ATOM 1134 C C . LYS A 1 145 ? -17.583 -1.760 8.927 1.00 94.62 145 LYS A C 1
ATOM 1136 O O . LYS A 1 145 ? -18.093 -0.642 8.972 1.00 94.62 145 LYS A O 1
ATOM 1141 N N . LYS A 1 146 ? -16.913 -2.282 9.960 1.00 94.38 146 LYS A N 1
ATOM 1142 C CA . LYS A 1 146 ? -16.761 -1.604 11.259 1.00 94.38 146 LYS A CA 1
ATOM 1143 C C . LYS A 1 146 ? -15.995 -0.286 11.145 1.00 94.38 146 LYS A C 1
ATOM 1145 O O . LYS A 1 146 ? -16.421 0.706 11.722 1.00 94.38 146 LYS A O 1
ATOM 1150 N N . VAL A 1 147 ? -14.885 -0.283 10.408 1.00 93.50 147 VAL A N 1
ATOM 1151 C CA . VAL A 1 147 ? -13.982 0.873 10.289 1.00 93.50 147 VAL A CA 1
ATOM 1152 C C . VAL A 1 147 ? -14.582 1.980 9.418 1.00 93.50 147 VAL A C 1
ATOM 1154 O O . VAL A 1 147 ? -14.467 3.156 9.743 1.00 93.50 147 VAL A O 1
ATOM 1157 N N . VAL A 1 148 ? -15.262 1.616 8.329 1.00 93.44 148 VAL A N 1
ATOM 1158 C CA . VAL A 1 148 ? -15.880 2.568 7.390 1.00 93.44 148 VAL A CA 1
ATOM 1159 C C . VAL A 1 148 ? -17.286 3.003 7.847 1.00 93.44 148 VAL A C 1
ATOM 1161 O O . VAL A 1 148 ? -17.798 4.035 7.404 1.00 93.44 148 VAL A O 1
ATOM 1164 N N . GLY A 1 149 ? -17.919 2.236 8.742 1.00 85.19 149 GLY A N 1
ATOM 1165 C CA . GLY A 1 149 ? -19.266 2.491 9.256 1.00 85.19 149 GLY A CA 1
ATOM 1166 C C . GLY A 1 149 ? -20.381 2.095 8.280 1.00 85.19 149 GLY A C 1
ATOM 1167 O O . GLY A 1 149 ? -21.294 2.890 8.050 1.00 85.19 149 GLY A O 1
ATOM 1168 N N . ARG A 1 150 ? -20.294 0.901 7.674 1.00 60.22 150 ARG A N 1
ATOM 1169 C CA . ARG A 1 150 ? -21.298 0.319 6.756 1.00 60.22 150 ARG A CA 1
ATOM 1170 C C . ARG A 1 150 ? -21.606 -1.138 7.076 1.00 60.22 150 ARG A C 1
ATOM 1172 O O . ARG A 1 150 ? -20.709 -1.826 7.596 1.00 60.22 150 ARG A O 1
#

Foldseek 3Di:
DDDDDDDPFPQPPDPDDDDDDDDDDDDDDDDPDDPPPPALWAAAPLLCLQVQAADAFFADDPVCCVNNLFVGHDPPPPFDKGFDHDDDQFWKWFADPPPRDTFIWTWRGWMDTPPFIKTKIGGNRIDIDIDTPVRIGTDDPVRSCVVSVD

Organism: NCBI:txid2571270

Sequence (150 aa):
MKKVFTIIISLFLLISCSDNSKTTDKMTNENPKDTISSDLWPSINLKAWAETPAINGRLATETDVKNGLAVYYINNNGVAHKPYEIQLPKLAYLTDFDTKKEELIVVIQIEETASDIVVGYRNIEGGNGACLLNEIKFLEKETIKKVVGR

Secondary structure (DSSP, 8-state):
---------------------------------------SSPPP-GGGGGGS----SS---HHHHHTTS-S-----SS--EEE-S--SSEEEEEEPTTT--EEEEEEEEEEEESS-EEEEEEETTS-EEEEEGGGEEEPPHHHHHHHHT-

pLDDT: mean 81.49, std 23.62, range [31.61, 98.81]